Protein AF-W6AAU0-F1 (afdb_monomer_lite)

Radius of gyration: 22.4 Å; chains: 1; bounding box: 57×43×57 Å

Foldseek 3Di:
DQDDDPLVVVLVVVLVVVVPDDPPPDDALSVVLVVVLVVLSVDDDPDPVVSVVVNLVSLVVSLVVLVVLLVVLLVLQQVLCCVQPVDRDDSVVLVVVLVVVLPVPDCPPDDHDSVNSSSSSVSSVVSSVVSVVSSVVSVVVSVVVVLVPDDPVVVVVVVVVVVVVVVVVVVVVVVVVD

Structure (mmCIF, N/CA/C/O backbone):
data_AF-W6AAU0-F1
#
_entry.id   AF-W6AAU0-F1
#
loop_
_atom_site.group_PDB
_atom_site.id
_atom_site.type_symbol
_atom_site.label_atom_id
_atom_site.label_alt_id
_atom_site.label_comp_id
_atom_site.label_asym_id
_atom_site.label_entity_id
_atom_site.label_seq_id
_atom_site.pdbx_PDB_ins_code
_atom_site.Cartn_x
_atom_site.Cartn_y
_atom_site.Cartn_z
_atom_site.occupancy
_atom_site.B_iso_or_equiv
_atom_site.auth_seq_id
_atom_site.auth_comp_id
_atom_site.auth_asym_id
_atom_site.auth_atom_id
_atom_site.pdbx_PDB_model_num
ATOM 1 N N . MET A 1 1 ? -13.070 -9.340 33.644 1.00 32.69 1 MET A N 1
ATOM 2 C CA . MET A 1 1 ? -14.288 -9.657 32.867 1.00 32.69 1 MET A CA 1
ATOM 3 C C . MET A 1 1 ? -13.927 -9.502 31.394 1.00 32.69 1 MET A C 1
ATOM 5 O O . MET A 1 1 ? -13.372 -8.469 31.052 1.00 32.69 1 MET A O 1
ATOM 9 N N . ILE A 1 2 ? -14.095 -10.535 30.561 1.00 32.53 2 ILE A N 1
ATOM 10 C CA . ILE A 1 2 ? -13.760 -10.458 29.126 1.00 32.53 2 ILE A CA 1
ATOM 11 C C . ILE A 1 2 ? -14.952 -9.807 28.425 1.00 32.53 2 ILE A C 1
ATOM 13 O O . ILE A 1 2 ? -16.022 -10.409 28.344 1.00 32.53 2 ILE A O 1
ATOM 17 N N . PHE A 1 3 ? -14.790 -8.567 27.975 1.00 36.00 3 PHE A N 1
ATOM 18 C CA . PHE A 1 3 ? -15.835 -7.852 27.250 1.00 36.00 3 PHE A CA 1
ATOM 19 C C . PHE A 1 3 ? -15.876 -8.335 25.796 1.00 36.00 3 PHE A C 1
ATOM 21 O O . PHE A 1 3 ? -14.858 -8.348 25.107 1.00 36.00 3 PHE A O 1
ATOM 28 N N . LYS A 1 4 ? -17.058 -8.748 25.327 1.00 39.56 4 LYS A N 1
ATOM 29 C CA . LYS A 1 4 ? -17.323 -9.006 23.907 1.00 39.56 4 LYS A CA 1
ATOM 30 C C . LYS A 1 4 ? -17.752 -7.680 23.268 1.00 39.56 4 LYS A C 1
ATOM 32 O O . LYS A 1 4 ? -18.735 -7.091 23.711 1.00 39.56 4 LYS A O 1
ATOM 37 N N . SER A 1 5 ? -17.005 -7.191 22.281 1.00 44.06 5 SER A N 1
ATOM 38 C CA . SER A 1 5 ? -17.405 -6.036 21.466 1.00 44.06 5 SER A CA 1
ATOM 39 C C . SER A 1 5 ? -17.956 -6.559 20.138 1.00 44.06 5 SER A C 1
ATOM 41 O O . SER A 1 5 ? -17.251 -7.263 19.419 1.00 44.06 5 SER A O 1
ATOM 43 N N . GLU A 1 6 ? -19.228 -6.275 19.847 1.00 53.66 6 GLU A N 1
ATOM 44 C CA . GLU A 1 6 ? -19.872 -6.625 18.569 1.00 53.66 6 GLU A CA 1
ATOM 45 C C . GLU A 1 6 ? -19.207 -5.898 17.399 1.00 53.66 6 GLU A C 1
ATOM 47 O O . GLU A 1 6 ? -18.891 -6.542 16.404 1.00 53.66 6 GLU A O 1
ATOM 52 N N . LEU A 1 7 ? -18.843 -4.622 17.587 1.00 48.62 7 LEU A N 1
ATOM 53 C CA . LEU A 1 7 ? -18.047 -3.841 16.639 1.00 48.62 7 LEU A CA 1
ATOM 54 C C . LEU A 1 7 ? -16.754 -4.571 16.266 1.00 48.62 7 LEU A C 1
ATOM 56 O O . LEU A 1 7 ? -16.401 -4.664 15.098 1.00 48.62 7 LEU A O 1
ATOM 60 N N . TYR A 1 8 ? -16.060 -5.141 17.254 1.00 50.38 8 TYR A N 1
ATOM 61 C CA . TYR A 1 8 ? -14.862 -5.929 16.996 1.00 50.38 8 TYR A CA 1
ATOM 62 C C . TYR A 1 8 ? -15.174 -7.198 16.173 1.00 50.38 8 TYR A C 1
ATOM 64 O O . TYR A 1 8 ? -14.381 -7.578 15.315 1.00 50.38 8 TYR A O 1
ATOM 72 N N . ASN A 1 9 ? -16.273 -7.905 16.441 1.00 55.25 9 ASN A N 1
ATOM 73 C CA . ASN A 1 9 ? -16.591 -9.135 15.706 1.00 55.25 9 ASN A CA 1
ATOM 74 C C . ASN A 1 9 ? -16.940 -8.836 14.241 1.00 55.25 9 ASN A C 1
ATOM 76 O O . ASN A 1 9 ? -16.484 -9.558 13.360 1.00 55.25 9 ASN A O 1
ATOM 80 N N . GLU A 1 10 ? -17.654 -7.738 13.983 1.00 55.50 10 GLU A N 1
ATOM 81 C CA . GLU A 1 10 ? -17.930 -7.243 12.627 1.00 55.50 10 GLU A CA 1
ATOM 82 C C . GLU A 1 10 ? -16.639 -6.816 11.910 1.00 55.50 10 GLU A C 1
ATOM 84 O O . GLU A 1 10 ? -16.408 -7.175 10.757 1.00 55.50 10 GLU A O 1
ATOM 89 N N . ILE A 1 11 ? -15.744 -6.132 12.631 1.00 51.72 11 ILE A N 1
ATOM 90 C CA . ILE A 1 11 ? -14.366 -5.821 12.221 1.00 51.72 11 ILE A CA 1
ATOM 91 C C . ILE A 1 11 ? -13.634 -7.103 11.807 1.00 51.72 11 ILE A C 1
ATOM 93 O O . ILE A 1 11 ? -13.100 -7.182 10.703 1.00 51.72 11 ILE A O 1
ATOM 97 N N . GLU A 1 12 ? -13.610 -8.126 12.661 1.00 53.53 12 GLU A N 1
ATOM 98 C CA . GLU A 1 12 ? -12.875 -9.372 12.422 1.00 53.53 12 GLU A CA 1
ATOM 99 C C . GLU A 1 12 ? -13.452 -10.181 11.248 1.00 53.53 12 GLU A C 1
ATOM 101 O O . GLU A 1 12 ? -12.674 -10.727 10.461 1.00 53.53 12 GLU A O 1
ATOM 106 N N . GLU A 1 13 ? -14.779 -10.215 11.080 1.00 60.97 13 GLU A N 1
ATOM 107 C CA . GLU A 1 13 ? -15.448 -10.836 9.927 1.00 60.97 13 GLU A CA 1
ATOM 108 C C . GLU A 1 13 ? -15.150 -10.105 8.613 1.00 60.97 13 GLU A C 1
ATOM 110 O O . GLU A 1 13 ? -14.832 -10.755 7.612 1.00 60.97 13 GLU A O 1
ATOM 115 N N . GLU A 1 14 ? -15.184 -8.771 8.596 1.00 52.31 14 GLU A N 1
ATOM 116 C CA . GLU A 1 14 ? -14.825 -7.996 7.405 1.00 52.31 14 GLU A CA 1
ATOM 117 C C . GLU A 1 14 ? -13.336 -8.146 7.062 1.00 52.31 14 GLU A C 1
ATOM 119 O O . GLU A 1 14 ? -12.985 -8.439 5.916 1.00 52.31 14 GLU A O 1
ATOM 124 N N . PHE A 1 15 ? -12.434 -8.087 8.047 1.00 50.44 15 PHE A N 1
ATOM 125 C CA . PHE A 1 15 ? -11.013 -8.366 7.809 1.00 50.44 15 PHE A CA 1
ATOM 126 C C . PHE A 1 15 ? -10.765 -9.797 7.315 1.00 50.44 15 PHE A C 1
ATOM 128 O O . PHE A 1 15 ? -9.860 -10.014 6.502 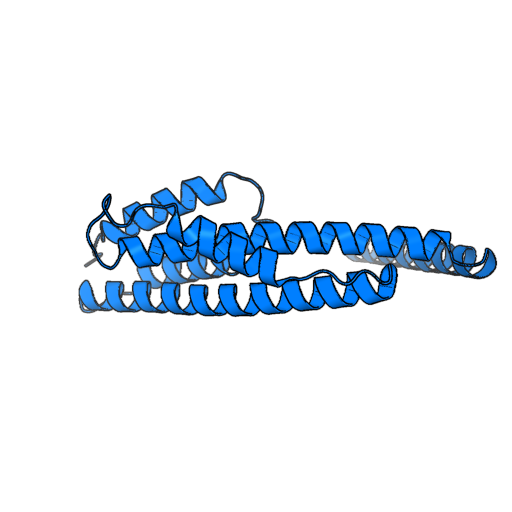1.00 50.44 15 PHE A O 1
ATOM 135 N N . ALA A 1 16 ? -11.555 -10.777 7.763 1.00 53.84 16 ALA A N 1
ATOM 136 C CA . ALA A 1 16 ? -11.453 -12.155 7.297 1.00 53.84 16 ALA A CA 1
ATOM 137 C C . ALA A 1 16 ? -11.806 -12.282 5.804 1.00 53.84 16 ALA A C 1
ATOM 139 O O . ALA A 1 16 ? -11.040 -12.909 5.064 1.00 53.84 16 ALA A O 1
ATOM 140 N N . LYS A 1 17 ? -12.878 -11.620 5.338 1.00 49.38 17 LYS A N 1
ATOM 141 C CA . LYS A 1 17 ? -13.286 -11.593 3.916 1.00 49.38 17 LYS A CA 1
ATOM 142 C C . LYS A 1 17 ? -12.194 -11.021 3.004 1.00 49.38 17 LYS A C 1
ATOM 144 O O . LYS A 1 17 ? -11.972 -11.529 1.907 1.00 49.38 17 LYS A O 1
ATOM 149 N N . VAL A 1 18 ? -11.469 -10.008 3.477 1.00 45.88 18 VAL A N 1
ATOM 150 C CA . VAL A 1 18 ? -10.386 -9.337 2.734 1.00 45.88 18 VAL A CA 1
ATOM 151 C C . VAL A 1 18 ? -9.091 -10.154 2.736 1.00 45.88 18 VAL A C 1
ATOM 153 O O . VAL A 1 18 ? -8.386 -10.221 1.731 1.00 45.88 18 VAL A O 1
ATOM 156 N N . SER A 1 19 ? -8.790 -10.826 3.851 1.00 45.72 19 SER A N 1
ATOM 157 C CA . SER A 1 19 ? -7.590 -11.658 4.015 1.00 45.72 19 SER A CA 1
ATOM 158 C C . SER A 1 19 ? -7.603 -12.961 3.203 1.00 45.72 19 SER A C 1
ATOM 160 O O . SER A 1 19 ? -6.553 -13.574 3.014 1.00 45.72 19 SER A O 1
ATOM 162 N N . ALA A 1 20 ? -8.771 -13.375 2.698 1.00 42.31 20 ALA A N 1
ATOM 163 C CA . ALA A 1 20 ? -8.955 -14.632 1.974 1.00 42.31 20 ALA A CA 1
ATOM 164 C C . ALA A 1 20 ? -8.347 -14.642 0.554 1.00 42.31 20 ALA A C 1
ATOM 166 O O . ALA A 1 20 ? -8.262 -15.701 -0.064 1.00 42.31 20 ALA A O 1
ATOM 167 N N . ARG A 1 21 ? -7.890 -13.495 0.029 1.00 44.28 21 ARG A N 1
ATOM 168 C CA . ARG A 1 21 ? -7.198 -13.397 -1.268 1.00 44.28 21 ARG A CA 1
ATOM 169 C C . ARG A 1 21 ? -5.757 -12.905 -1.085 1.00 44.28 21 ARG A C 1
ATOM 171 O O . ARG A 1 21 ? -5.485 -11.716 -1.077 1.00 44.28 21 ARG A O 1
ATOM 178 N N . GLU A 1 22 ? -4.849 -13.859 -0.895 1.00 45.03 22 GLU A N 1
ATOM 179 C CA . GLU A 1 22 ? -3.445 -13.901 -1.362 1.00 45.03 22 GLU A CA 1
ATOM 180 C C . GLU A 1 22 ? -2.442 -12.735 -1.149 1.00 45.03 22 GLU A C 1
ATOM 182 O O . GLU A 1 22 ? -1.301 -12.876 -1.584 1.00 45.03 22 GLU A O 1
ATOM 187 N N . TYR A 1 23 ? -2.729 -11.648 -0.424 1.00 50.44 23 TYR A N 1
ATOM 188 C CA . TYR A 1 23 ? -1.748 -10.545 -0.252 1.00 50.44 23 TYR A CA 1
ATOM 189 C C . TYR A 1 23 ? -0.900 -10.585 1.040 1.00 50.44 23 TYR A C 1
ATOM 191 O O . TYR A 1 23 ? -0.147 -9.658 1.330 1.00 50.44 23 TYR A O 1
ATOM 199 N N . LEU A 1 24 ? -0.957 -11.670 1.822 1.00 47.84 24 LEU A N 1
ATOM 200 C CA . LEU A 1 24 ? -0.357 -11.747 3.169 1.00 47.84 24 LEU A CA 1
ATOM 201 C C . LEU A 1 24 ? 1.113 -12.208 3.246 1.00 47.84 24 LEU A C 1
ATOM 203 O O . LEU A 1 24 ? 1.621 -12.412 4.346 1.00 47.84 24 LEU A O 1
ATOM 207 N N . LYS A 1 25 ? 1.832 -12.388 2.129 1.00 50.75 25 LYS A N 1
ATOM 208 C CA . LYS A 1 25 ? 3.219 -12.906 2.185 1.00 50.75 25 LYS A CA 1
ATOM 209 C C . LYS A 1 25 ? 4.268 -11.880 2.640 1.00 50.75 25 LYS A C 1
ATOM 211 O O . LYS A 1 25 ? 5.400 -12.272 2.907 1.00 50.75 25 LYS A O 1
ATOM 216 N N . VAL A 1 26 ? 3.919 -10.596 2.744 1.00 54.31 26 VAL A N 1
ATOM 217 C CA . VAL A 1 26 ? 4.828 -9.520 3.177 1.00 54.31 26 VAL A CA 1
ATOM 218 C C . VAL A 1 26 ? 4.219 -8.786 4.369 1.00 54.31 26 VAL A C 1
ATOM 220 O O . VAL A 1 26 ? 3.005 -8.567 4.400 1.00 54.31 26 VAL A O 1
ATOM 223 N N . ALA A 1 27 ? 5.063 -8.407 5.336 1.00 62.75 27 ALA A N 1
ATOM 224 C CA . ALA A 1 27 ? 4.682 -7.535 6.443 1.00 62.75 27 ALA A CA 1
ATOM 225 C C . ALA A 1 27 ? 4.007 -6.276 5.886 1.00 62.75 27 ALA A C 1
ATOM 227 O O . ALA A 1 27 ? 4.628 -5.509 5.150 1.00 62.75 27 ALA A O 1
ATOM 228 N N . ASN A 1 28 ? 2.725 -6.099 6.194 1.00 73.31 28 ASN A N 1
ATOM 229 C CA . ASN A 1 28 ? 1.931 -4.988 5.694 1.00 73.31 28 ASN A CA 1
ATOM 230 C C . ASN A 1 28 ? 1.161 -4.309 6.842 1.00 73.31 28 ASN A C 1
ATOM 232 O O . ASN A 1 28 ? 0.974 -4.909 7.908 1.00 73.31 28 ASN A O 1
ATOM 236 N N . PRO A 1 29 ? 0.713 -3.055 6.657 1.00 75.75 29 PRO A N 1
ATOM 237 C CA . PRO A 1 29 ? 0.041 -2.305 7.718 1.00 75.75 29 PRO A CA 1
ATOM 238 C C . PRO A 1 29 ? -1.187 -3.028 8.296 1.00 75.75 29 PRO A C 1
ATOM 240 O O . PRO A 1 29 ? -1.424 -2.968 9.501 1.00 75.75 29 PRO A O 1
ATOM 243 N N . LEU A 1 30 ? -1.915 -3.798 7.477 1.00 77.06 30 LEU A N 1
ATOM 244 C CA . LEU A 1 30 ? -3.100 -4.544 7.906 1.00 77.06 30 LEU A CA 1
ATOM 245 C C . LEU A 1 30 ? -2.757 -5.773 8.762 1.00 77.06 30 LEU A C 1
ATOM 247 O O . LEU A 1 30 ? -3.442 -6.053 9.746 1.00 77.06 30 LEU A O 1
ATOM 251 N N . SER A 1 31 ? -1.687 -6.506 8.426 1.00 74.12 31 SER A N 1
ATOM 252 C CA . SER A 1 31 ? -1.213 -7.632 9.244 1.00 74.12 31 SER A CA 1
ATOM 253 C C . SER A 1 31 ? -0.724 -7.170 10.617 1.00 74.12 31 SER A C 1
ATOM 255 O O . SER A 1 31 ? -0.953 -7.852 11.620 1.00 74.12 31 SER A O 1
ATOM 257 N N . ASN A 1 32 ? -0.100 -5.990 10.668 1.00 79.38 32 ASN A N 1
ATOM 258 C CA . ASN A 1 32 ? 0.337 -5.376 11.918 1.00 79.38 32 ASN A CA 1
ATOM 259 C C . ASN A 1 32 ? -0.870 -4.958 12.760 1.00 79.38 32 ASN A C 1
ATOM 261 O O . ASN A 1 32 ? -0.950 -5.362 13.915 1.00 79.38 32 ASN A O 1
ATOM 265 N N . LEU A 1 33 ? -1.856 -4.276 12.161 1.00 82.81 33 LEU A N 1
ATOM 266 C CA . LEU A 1 33 ? -3.107 -3.924 12.837 1.00 82.81 33 LEU A CA 1
ATOM 267 C C . LEU A 1 33 ? -3.807 -5.162 13.411 1.00 82.81 33 LEU A C 1
ATOM 269 O O . LEU A 1 33 ? -4.163 -5.173 14.585 1.00 82.81 33 LEU A O 1
ATOM 273 N N . LYS A 1 34 ? -3.948 -6.241 12.630 1.00 77.06 34 LYS A N 1
ATOM 274 C CA . LYS A 1 34 ? -4.563 -7.495 13.102 1.00 77.06 34 LYS A CA 1
ATOM 275 C C . LYS A 1 34 ? -3.836 -8.068 14.322 1.00 77.06 34 LYS A C 1
ATOM 277 O O . LYS A 1 34 ? -4.474 -8.524 15.269 1.00 77.06 34 LYS A O 1
ATOM 282 N N . THR A 1 35 ? -2.507 -8.028 14.304 1.00 78.94 35 THR A N 1
ATOM 283 C CA . THR A 1 35 ? -1.672 -8.493 15.417 1.00 78.94 35 THR A CA 1
ATOM 284 C C . THR A 1 35 ? -1.864 -7.608 16.650 1.00 78.94 35 THR A C 1
ATOM 286 O O . THR A 1 35 ? -2.119 -8.124 17.737 1.00 78.94 35 THR A O 1
ATOM 289 N N . THR A 1 36 ? -1.831 -6.283 16.489 1.00 82.19 36 THR A N 1
ATOM 290 C CA . THR A 1 36 ? -2.063 -5.327 17.579 1.00 82.19 36 THR A CA 1
ATOM 291 C C . THR A 1 36 ? -3.451 -5.494 18.194 1.00 82.19 36 THR A C 1
ATOM 293 O O . THR A 1 36 ? -3.573 -5.602 19.412 1.00 82.19 36 THR A O 1
ATOM 296 N N . LEU A 1 37 ? -4.497 -5.608 17.370 1.00 80.19 37 LEU A N 1
ATOM 297 C CA . LEU A 1 37 ? -5.875 -5.825 17.818 1.00 80.19 37 LEU A CA 1
ATOM 298 C C . LEU A 1 37 ? -6.038 -7.144 18.593 1.00 80.19 37 LEU A C 1
ATOM 300 O O . LEU A 1 37 ? -6.719 -7.181 19.621 1.00 80.19 37 LEU A O 1
ATOM 304 N N . TYR A 1 38 ? -5.367 -8.213 18.152 1.00 77.12 38 TYR A N 1
ATOM 305 C CA . TYR A 1 38 ? -5.338 -9.489 18.868 1.00 77.12 38 TYR A CA 1
ATOM 306 C C . TYR A 1 38 ? -4.708 -9.367 20.262 1.00 77.12 38 TYR A C 1
ATOM 308 O O . TYR A 1 38 ? -5.226 -9.936 21.227 1.00 77.12 38 TYR A O 1
ATOM 316 N N . TYR A 1 39 ? -3.603 -8.628 20.390 1.00 79.38 39 TYR A N 1
ATOM 317 C CA . TYR A 1 39 ? -2.960 -8.412 21.687 1.00 79.38 39 TYR A CA 1
ATOM 318 C C . TYR A 1 39 ? -3.767 -7.477 22.580 1.00 79.38 39 TYR A C 1
ATOM 320 O O . TYR A 1 39 ? -3.926 -7.791 23.758 1.00 79.38 39 TYR A O 1
ATOM 328 N N . LEU A 1 40 ? -4.353 -6.408 22.030 1.00 79.06 40 LEU A N 1
ATOM 329 C CA . LEU A 1 40 ? -5.270 -5.538 22.765 1.00 79.06 40 LEU A CA 1
ATOM 330 C C . LEU A 1 40 ? -6.379 -6.367 23.408 1.00 79.06 40 LEU A C 1
ATOM 332 O O . LEU A 1 40 ? -6.531 -6.314 24.618 1.00 79.06 40 LEU A O 1
ATOM 336 N N . LYS A 1 41 ? -7.048 -7.254 22.665 1.00 69.25 41 LYS A N 1
ATOM 337 C CA . LYS A 1 41 ? -8.074 -8.158 23.220 1.00 69.25 41 LYS A CA 1
ATOM 338 C C . LYS A 1 41 ? -7.634 -9.007 24.416 1.00 69.25 41 LYS A C 1
ATOM 340 O O . LYS A 1 41 ? -8.479 -9.407 25.214 1.00 69.25 41 LYS A O 1
ATOM 345 N N . LYS A 1 42 ? -6.350 -9.356 24.509 1.00 77.44 42 LYS A N 1
ATOM 346 C CA . LYS A 1 42 ? -5.819 -10.174 25.607 1.00 77.44 42 LYS A CA 1
ATOM 347 C C . LYS A 1 42 ? -5.549 -9.370 26.877 1.00 77.44 42 LYS A C 1
ATOM 349 O O . LYS A 1 42 ? -5.389 -9.978 27.934 1.00 77.44 42 LYS A O 1
ATOM 354 N N . HIS A 1 43 ? -5.505 -8.042 26.797 1.00 79.00 43 HIS A N 1
ATOM 355 C CA . HIS A 1 43 ? -5.323 -7.189 27.964 1.00 79.00 43 HIS A CA 1
ATOM 356 C C . HIS A 1 43 ? -6.608 -7.061 28.792 1.00 79.00 43 HIS A C 1
ATOM 358 O O . HIS A 1 43 ? -7.731 -7.096 28.287 1.00 79.00 43 HIS A O 1
ATOM 364 N N . HIS A 1 44 ? -6.436 -6.907 30.104 1.00 71.69 44 HIS A N 1
ATOM 365 C CA . HIS A 1 44 ? -7.527 -6.572 31.008 1.00 71.69 44 HIS A CA 1
ATOM 366 C C . HIS A 1 44 ? -7.753 -5.060 30.992 1.00 71.69 44 HIS A C 1
ATOM 368 O O . HIS A 1 44 ? -6.888 -4.312 31.436 1.00 71.69 44 HIS A O 1
ATOM 374 N N . PHE A 1 45 ? -8.917 -4.629 30.506 1.00 77.06 45 PHE A N 1
ATOM 375 C CA . PHE A 1 45 ? -9.337 -3.227 30.549 1.00 77.06 45 PHE A CA 1
ATOM 376 C C . PHE A 1 45 ? -10.305 -2.970 31.691 1.00 77.06 45 PHE A C 1
ATOM 378 O O . PHE A 1 45 ? -11.091 -3.843 32.078 1.00 77.06 45 PHE A O 1
ATOM 385 N N . THR A 1 46 ? -10.265 -1.740 32.191 1.00 74.88 46 THR A N 1
ATOM 386 C CA . THR A 1 46 ? -11.155 -1.244 33.240 1.00 74.88 46 THR A CA 1
ATOM 387 C C . THR A 1 46 ? -12.579 -1.017 32.730 1.00 74.88 46 THR A C 1
ATOM 389 O O . THR A 1 46 ? -13.526 -1.122 33.507 1.00 74.88 46 THR A O 1
ATOM 392 N N . SER A 1 47 ? -12.760 -0.769 31.426 1.00 77.31 47 SER A N 1
ATOM 393 C CA . SER A 1 47 ? -14.080 -0.623 30.795 1.00 77.31 47 SER A CA 1
ATOM 394 C C . SER A 1 47 ? -14.092 -1.035 29.315 1.00 77.31 47 SER A C 1
ATOM 396 O O . SER A 1 47 ? -13.050 -1.097 28.661 1.00 77.31 47 SER A O 1
ATOM 398 N N . LYS A 1 48 ? -15.291 -1.287 28.770 1.00 72.62 48 LYS A N 1
ATOM 399 C CA . LYS A 1 48 ? -15.501 -1.536 27.332 1.00 72.62 48 LYS A CA 1
ATOM 400 C C . LYS A 1 48 ? -15.148 -0.307 26.477 1.00 72.62 48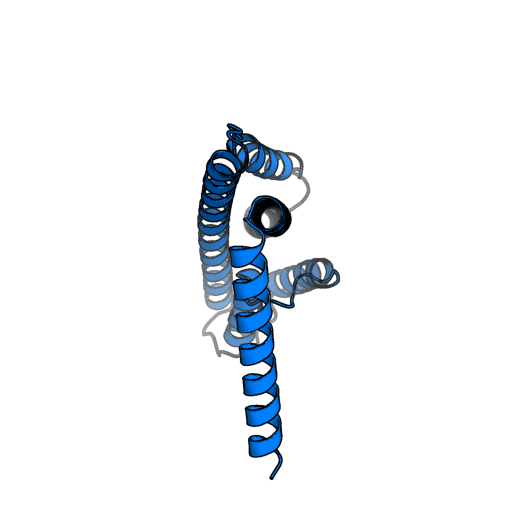 LYS A C 1
ATOM 402 O O . LYS A 1 48 ? -14.505 -0.460 25.445 1.00 72.62 48 LYS A O 1
ATOM 407 N N . GLU A 1 49 ? -15.490 0.895 26.938 1.00 74.25 49 GLU A N 1
ATOM 408 C CA . GLU A 1 49 ? -15.192 2.150 26.228 1.00 74.25 49 GLU A CA 1
ATOM 409 C C . GLU A 1 49 ? -13.685 2.410 26.089 1.00 74.25 49 GLU A C 1
ATOM 411 O O . GLU A 1 49 ? -13.233 2.973 25.095 1.00 74.25 49 GLU A O 1
ATOM 416 N N . GLU A 1 50 ? -12.888 2.008 27.081 1.00 76.44 50 GLU A N 1
ATOM 417 C CA . GLU A 1 50 ? -11.429 2.128 27.033 1.00 76.44 50 GLU A CA 1
ATOM 418 C C . GLU A 1 50 ? -10.820 1.232 25.947 1.00 76.44 50 GLU A C 1
ATOM 420 O O . GLU A 1 50 ? -9.983 1.688 25.165 1.00 76.44 50 GLU A O 1
ATOM 425 N N . LEU A 1 51 ? -11.298 -0.012 25.846 1.00 77.31 51 LEU A N 1
ATOM 426 C CA . LEU A 1 51 ? -10.926 -0.928 24.770 1.00 77.31 51 LEU A CA 1
ATOM 427 C C . LEU A 1 51 ? -11.313 -0.356 23.396 1.00 77.31 51 LEU A C 1
ATOM 429 O O . LEU A 1 51 ? -10.492 -0.347 22.481 1.00 77.31 51 LEU A O 1
ATOM 433 N N . GLU A 1 52 ? -12.537 0.152 23.245 1.00 71.81 52 GLU A N 1
ATOM 434 C CA . GLU A 1 52 ? -13.033 0.691 21.970 1.00 71.81 52 GLU A CA 1
ATOM 435 C C . GLU A 1 52 ? -12.256 1.935 21.521 1.00 71.81 52 GLU A C 1
ATOM 437 O O . GLU A 1 52 ? -11.869 2.029 20.355 1.00 71.81 52 GLU A O 1
ATOM 442 N N . LYS A 1 53 ? -11.910 2.840 22.444 1.00 79.88 53 LYS A N 1
ATOM 443 C CA . LYS A 1 53 ? -11.045 3.995 22.144 1.00 79.88 53 LYS A CA 1
ATOM 444 C C . LYS A 1 53 ? -9.668 3.577 21.632 1.00 79.88 53 LYS A C 1
ATOM 446 O O . LYS A 1 53 ? -9.150 4.209 20.712 1.00 79.88 53 LYS A O 1
ATOM 451 N N . LEU A 1 54 ? -9.077 2.529 22.206 1.00 80.31 54 LEU A N 1
ATOM 452 C CA . LEU A 1 54 ? -7.783 2.014 21.757 1.00 80.31 54 LEU A CA 1
ATOM 453 C C . LEU A 1 54 ? -7.887 1.357 20.379 1.00 80.31 54 LEU A C 1
ATOM 455 O O . LEU A 1 54 ? -7.068 1.651 19.516 1.00 80.31 54 LEU A O 1
ATOM 459 N N . ILE A 1 55 ? -8.925 0.555 20.128 1.00 78.12 55 ILE A N 1
ATOM 460 C CA . ILE A 1 55 ? -9.180 -0.041 18.805 1.00 78.12 55 ILE A CA 1
ATOM 461 C C . ILE A 1 55 ? -9.309 1.053 17.733 1.00 78.12 55 ILE A C 1
ATOM 463 O O . ILE A 1 55 ? -8.643 0.995 16.700 1.00 78.12 55 ILE A O 1
ATOM 467 N N . VAL A 1 56 ? -10.125 2.081 17.992 1.00 76.50 56 VAL A N 1
ATOM 468 C CA . VAL A 1 56 ? -10.322 3.218 17.076 1.00 76.50 56 VAL A CA 1
ATOM 469 C C . VAL A 1 56 ? -9.013 3.966 16.822 1.00 76.50 56 VAL A C 1
ATOM 471 O O . VAL A 1 56 ? -8.738 4.365 15.685 1.00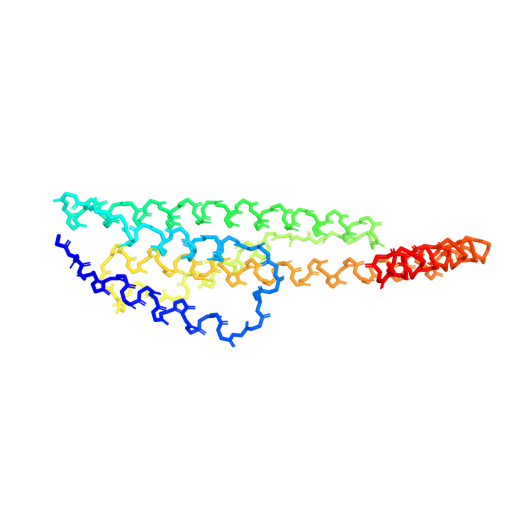 76.50 56 VAL A O 1
ATOM 474 N N . LYS A 1 57 ? -8.186 4.140 17.859 1.00 82.88 57 LYS A N 1
ATOM 475 C CA . LYS A 1 57 ? -6.872 4.775 17.743 1.00 82.88 57 LYS A CA 1
ATOM 476 C C . LYS A 1 57 ? -5.945 3.977 16.822 1.00 82.88 57 LYS A C 1
ATOM 478 O O . LYS A 1 57 ? -5.420 4.558 15.877 1.00 82.88 57 LYS A O 1
ATOM 483 N N . GLU A 1 58 ? -5.803 2.671 17.034 1.00 84.50 58 GLU A N 1
ATOM 484 C CA . GLU A 1 58 ? -4.934 1.813 16.210 1.00 84.50 58 GLU A CA 1
ATOM 485 C C . GLU A 1 58 ? -5.376 1.772 14.740 1.00 84.50 58 GLU A C 1
ATOM 487 O O . GLU A 1 58 ? -4.555 1.841 13.821 1.00 84.50 58 GLU A O 1
ATOM 492 N N . ILE A 1 59 ? -6.689 1.722 14.492 1.00 80.88 59 ILE A N 1
ATOM 493 C CA . ILE A 1 59 ? -7.238 1.812 13.134 1.00 80.88 59 ILE A CA 1
ATOM 494 C C . ILE A 1 59 ? -6.879 3.162 12.499 1.00 80.88 59 ILE A C 1
ATOM 496 O O . ILE A 1 59 ? -6.417 3.208 11.359 1.00 80.88 59 ILE A O 1
ATOM 500 N N . SER A 1 60 ? -7.051 4.259 13.239 1.00 77.44 60 SER A N 1
ATOM 501 C CA . SER A 1 60 ? -6.738 5.611 12.758 1.00 77.44 60 SER A CA 1
ATOM 502 C C . SER A 1 60 ? -5.248 5.797 12.461 1.00 77.44 60 SER A C 1
ATOM 504 O O . SER A 1 60 ? -4.884 6.474 11.501 1.00 77.44 60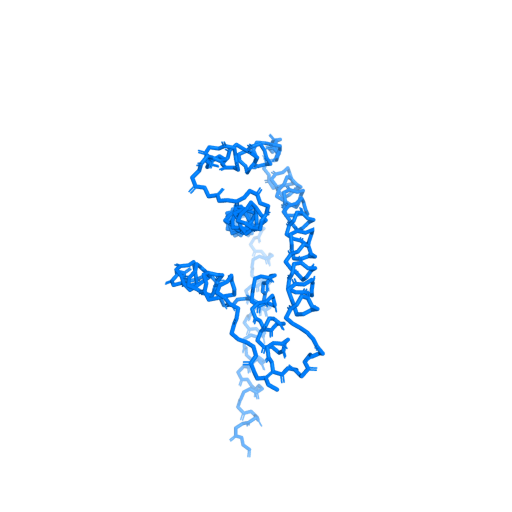 SER A O 1
ATOM 506 N N . GLU A 1 61 ? -4.372 5.198 13.266 1.00 83.88 61 GLU A N 1
ATOM 507 C CA . GLU A 1 61 ? -2.927 5.198 13.023 1.00 83.88 61 GLU A CA 1
ATOM 508 C C . GLU A 1 61 ? -2.567 4.376 11.782 1.00 83.88 61 GLU A C 1
ATOM 510 O O . GLU A 1 61 ? -1.799 4.840 10.938 1.00 83.88 61 GLU A O 1
ATOM 515 N N . THR A 1 62 ? -3.197 3.215 11.599 1.00 86.19 62 THR A N 1
ATOM 516 C CA . THR A 1 62 ? -3.005 2.375 10.406 1.00 86.19 62 THR A CA 1
ATOM 517 C C . THR A 1 62 ? -3.438 3.090 9.125 1.00 86.19 62 THR A C 1
ATOM 519 O O . THR A 1 62 ? -2.744 3.012 8.113 1.00 86.19 62 THR A O 1
ATOM 522 N N . ILE A 1 63 ? -4.548 3.830 9.170 1.00 82.69 63 ILE A N 1
ATOM 523 C CA . ILE A 1 63 ? -5.027 4.674 8.065 1.00 82.69 63 ILE A CA 1
ATOM 524 C C . ILE A 1 63 ? -3.954 5.686 7.646 1.00 82.69 63 ILE A C 1
ATOM 526 O O . ILE A 1 63 ? -3.596 5.742 6.472 1.00 82.69 63 ILE A O 1
ATOM 530 N N . LYS A 1 64 ? -3.376 6.425 8.602 1.00 79.88 64 LYS A N 1
ATOM 531 C CA . LYS A 1 64 ? -2.319 7.412 8.317 1.00 79.88 64 LYS A CA 1
ATOM 532 C C . LYS A 1 64 ? -1.076 6.770 7.702 1.00 79.88 64 LYS A C 1
ATOM 534 O O . LYS A 1 64 ? -0.470 7.339 6.795 1.00 79.88 64 LYS A O 1
ATOM 539 N N . ILE A 1 65 ? -0.697 5.585 8.189 1.00 86.31 65 ILE A N 1
ATOM 540 C CA . ILE A 1 65 ? 0.423 4.816 7.632 1.00 86.31 65 ILE A CA 1
ATOM 541 C C . ILE A 1 65 ? 0.129 4.445 6.176 1.00 86.31 65 ILE A C 1
ATOM 543 O O . ILE A 1 65 ? 0.970 4.684 5.313 1.00 86.31 65 ILE A O 1
ATOM 547 N N . LEU A 1 66 ? -1.065 3.916 5.886 1.00 83.44 66 LEU A N 1
ATOM 548 C CA . LEU A 1 66 ? -1.462 3.557 4.523 1.00 83.44 66 LEU A CA 1
ATOM 549 C C . LEU A 1 66 ? -1.451 4.769 3.588 1.00 83.44 66 LEU A C 1
ATOM 551 O O . LEU A 1 66 ? -0.901 4.671 2.495 1.00 83.44 66 LEU A O 1
ATOM 555 N N . GLU A 1 67 ? -1.998 5.908 4.013 1.00 81.31 67 GLU A N 1
ATOM 556 C CA . GLU A 1 67 ? -1.997 7.150 3.228 1.00 81.31 67 GLU A CA 1
ATOM 557 C C . GLU A 1 67 ? -0.568 7.590 2.868 1.00 81.31 67 GLU A C 1
ATOM 559 O O . GLU A 1 67 ? -0.264 7.837 1.698 1.00 81.31 67 GLU A O 1
ATOM 564 N N . SER A 1 68 ? 0.334 7.612 3.853 1.00 83.38 68 SER A N 1
ATOM 565 C CA . SER A 1 68 ? 1.747 7.959 3.656 1.00 83.38 68 SER A CA 1
ATOM 566 C C . SER A 1 68 ? 2.472 6.979 2.721 1.00 83.38 68 SER A C 1
ATOM 568 O O . SER A 1 68 ? 3.224 7.386 1.827 1.00 83.38 68 SER A O 1
ATOM 570 N N . ASP A 1 69 ? 2.235 5.678 2.893 1.00 85.69 69 ASP A N 1
ATOM 571 C CA . ASP A 1 69 ? 2.827 4.628 2.062 1.00 85.69 69 ASP A CA 1
ATOM 572 C C . ASP A 1 69 ? 2.350 4.708 0.608 1.00 85.69 69 ASP A C 1
ATOM 574 O O . ASP A 1 69 ? 3.152 4.557 -0.317 1.00 85.69 69 ASP A O 1
ATOM 578 N N . ILE A 1 70 ? 1.056 4.959 0.393 1.00 83.38 70 ILE A N 1
ATOM 579 C CA . ILE A 1 70 ? 0.468 5.116 -0.943 1.00 83.38 70 ILE A CA 1
ATOM 580 C C . ILE A 1 70 ? 1.133 6.284 -1.673 1.00 83.38 70 ILE A C 1
ATOM 582 O O . ILE A 1 70 ? 1.561 6.115 -2.817 1.00 83.38 70 ILE A O 1
ATOM 586 N N . ILE A 1 71 ? 1.281 7.437 -1.010 1.00 82.56 71 ILE A N 1
ATOM 587 C CA . ILE A 1 71 ? 1.958 8.614 -1.577 1.00 82.56 71 ILE A CA 1
ATOM 588 C C . ILE A 1 71 ? 3.400 8.264 -1.959 1.00 82.56 71 ILE A C 1
ATOM 590 O O . ILE A 1 71 ? 3.826 8.507 -3.089 1.00 82.56 71 ILE A O 1
ATOM 594 N N . THR A 1 72 ? 4.133 7.618 -1.051 1.00 86.38 72 THR A N 1
ATOM 595 C CA . THR A 1 72 ? 5.534 7.228 -1.270 1.00 86.38 72 THR A CA 1
ATOM 596 C C . THR A 1 72 ? 5.681 6.284 -2.468 1.00 86.38 72 THR A C 1
ATOM 598 O O . THR A 1 72 ? 6.554 6.474 -3.319 1.00 86.38 72 THR A O 1
ATOM 601 N N . LYS A 1 73 ? 4.805 5.277 -2.589 1.00 85.88 73 LYS A N 1
ATOM 602 C CA . LYS A 1 73 ? 4.801 4.342 -3.726 1.00 85.88 73 LYS A CA 1
ATOM 603 C C . LYS A 1 73 ? 4.456 5.039 -5.040 1.00 85.88 73 LYS A C 1
ATOM 605 O O . LYS A 1 73 ? 5.067 4.728 -6.062 1.00 85.88 73 LYS A O 1
ATOM 610 N N . ALA A 1 74 ? 3.518 5.983 -5.020 1.00 83.81 74 ALA A N 1
ATOM 611 C CA . ALA A 1 74 ? 3.128 6.741 -6.202 1.00 83.81 74 ALA A CA 1
ATOM 612 C C . ALA A 1 74 ? 4.284 7.617 -6.723 1.00 83.81 74 ALA A C 1
ATOM 614 O O . ALA A 1 74 ? 4.562 7.614 -7.924 1.00 83.81 74 ALA A O 1
ATOM 615 N N . MET A 1 75 ? 5.023 8.280 -5.825 1.00 85.00 75 MET A N 1
ATOM 616 C CA . MET A 1 75 ? 6.233 9.035 -6.182 1.00 85.00 75 MET A CA 1
ATOM 617 C C . MET A 1 75 ? 7.324 8.124 -6.757 1.00 85.00 75 MET A C 1
ATOM 619 O O . MET A 1 75 ? 7.883 8.420 -7.812 1.00 85.00 75 MET A O 1
ATOM 623 N N . ALA A 1 76 ? 7.577 6.975 -6.121 1.00 88.31 76 ALA A N 1
ATOM 624 C CA . ALA A 1 76 ? 8.556 6.002 -6.609 1.00 88.31 76 ALA A CA 1
ATOM 625 C C . ALA A 1 76 ? 8.193 5.448 -7.997 1.00 88.31 76 ALA A C 1
ATOM 627 O O . ALA A 1 76 ? 9.073 5.176 -8.816 1.00 88.31 76 ALA A O 1
ATOM 628 N N . PHE A 1 77 ? 6.899 5.277 -8.279 1.00 87.50 77 PHE A N 1
ATOM 629 C CA . PHE A 1 77 ? 6.433 4.878 -9.603 1.00 87.50 77 PHE A CA 1
ATOM 630 C C . PHE A 1 77 ? 6.731 5.949 -10.650 1.00 87.50 77 PHE A C 1
ATOM 632 O O . PHE A 1 77 ? 7.271 5.630 -11.708 1.00 87.50 77 PHE A O 1
ATOM 639 N N . GLN A 1 78 ? 6.396 7.207 -10.357 1.00 86.31 78 GLN A N 1
ATOM 640 C CA . GLN A 1 78 ? 6.629 8.330 -11.262 1.00 86.31 78 GLN A CA 1
ATOM 641 C C . GLN A 1 78 ? 8.114 8.488 -11.588 1.00 86.31 78 GLN A C 1
ATOM 643 O O . GLN A 1 78 ? 8.478 8.583 -12.760 1.00 86.31 78 GLN A O 1
ATOM 648 N N . GLU A 1 79 ? 8.967 8.458 -10.565 1.00 89.12 79 GLU A N 1
ATOM 649 C CA . GLU A 1 79 ? 10.416 8.535 -10.728 1.00 89.12 79 GLU A CA 1
ATOM 650 C C . GLU A 1 79 ? 10.930 7.399 -11.621 1.00 89.12 79 GLU A C 1
ATOM 652 O O . GLU A 1 79 ? 11.656 7.634 -12.589 1.00 89.12 79 GLU A O 1
ATOM 657 N N . LEU A 1 80 ? 10.507 6.160 -11.354 1.00 88.12 80 LEU A N 1
ATOM 658 C CA . LEU A 1 80 ? 10.942 5.007 -12.134 1.00 88.12 80 LEU A CA 1
ATOM 659 C C . LEU A 1 80 ? 10.448 5.061 -13.586 1.00 88.12 80 LEU A C 1
ATOM 661 O O . LEU A 1 80 ? 11.199 4.702 -14.497 1.00 88.12 80 LEU A O 1
ATOM 665 N N . ALA A 1 81 ? 9.207 5.499 -13.811 1.00 86.88 81 ALA A N 1
ATOM 666 C CA . ALA A 1 81 ? 8.618 5.622 -15.141 1.00 86.88 81 ALA A CA 1
ATOM 667 C C . ALA A 1 81 ? 9.335 6.695 -15.969 1.00 86.88 81 ALA A C 1
ATOM 669 O O . ALA A 1 81 ? 9.659 6.463 -17.137 1.00 86.88 81 ALA A O 1
ATOM 670 N N . TYR A 1 82 ? 9.653 7.831 -15.348 1.00 87.94 82 TYR A N 1
ATOM 671 C CA . TYR A 1 82 ? 10.418 8.892 -15.985 1.00 87.94 82 TYR A CA 1
ATOM 672 C C . TYR A 1 82 ? 11.845 8.435 -16.306 1.00 87.94 82 TYR A C 1
ATOM 674 O O . TYR A 1 82 ? 12.273 8.503 -17.456 1.00 87.94 82 TYR A O 1
ATOM 682 N N . ASN A 1 83 ? 12.554 7.868 -15.328 1.00 85.94 83 ASN A N 1
ATOM 683 C CA . ASN A 1 83 ? 13.942 7.437 -15.506 1.00 85.94 83 ASN A CA 1
ATOM 684 C C . ASN A 1 83 ? 14.087 6.319 -16.547 1.00 85.94 83 ASN A C 1
ATOM 686 O O . ASN A 1 83 ? 15.048 6.312 -17.312 1.00 85.94 83 ASN A O 1
ATOM 690 N N . SER A 1 84 ? 13.137 5.381 -16.594 1.00 86.69 84 SER A N 1
ATOM 691 C CA . SER A 1 84 ? 13.227 4.210 -17.478 1.00 86.69 84 SER A CA 1
ATOM 692 C C . SER A 1 84 ? 12.664 4.462 -18.877 1.00 86.69 84 SER A C 1
ATOM 694 O O . SER A 1 84 ? 13.131 3.854 -19.836 1.00 86.69 84 SER A O 1
ATOM 696 N N . TYR A 1 85 ? 11.648 5.323 -19.003 1.00 85.69 85 TYR A N 1
ATOM 697 C CA . TYR A 1 85 ? 10.859 5.446 -20.234 1.00 85.69 85 TYR A CA 1
ATOM 698 C C . TYR A 1 85 ? 10.600 6.890 -20.680 1.00 85.69 85 TYR A C 1
ATOM 700 O O . TYR A 1 85 ? 9.915 7.083 -21.681 1.00 85.69 85 TYR A O 1
ATOM 708 N N . GLN A 1 86 ? 11.107 7.900 -19.960 1.00 88.12 86 GLN A N 1
ATOM 709 C CA . GLN A 1 86 ? 10.812 9.325 -20.192 1.00 88.12 86 GLN A CA 1
ATOM 710 C C . GLN A 1 86 ? 9.302 9.624 -20.194 1.00 88.12 86 GLN A C 1
ATOM 712 O O . GLN A 1 86 ? 8.822 10.546 -20.852 1.00 88.12 86 GLN A O 1
ATOM 717 N N . GLN A 1 87 ? 8.531 8.816 -19.459 1.00 84.56 87 GLN A N 1
ATOM 718 C CA . GLN A 1 87 ? 7.086 8.958 -19.360 1.00 84.56 87 GLN A CA 1
ATOM 719 C C . GLN A 1 87 ? 6.727 9.814 -18.154 1.00 84.56 87 GLN A C 1
ATOM 721 O O . GLN A 1 87 ? 7.010 9.456 -17.010 1.00 84.56 87 GLN A O 1
ATOM 726 N N . LEU A 1 88 ? 6.042 10.924 -18.417 1.00 81.06 88 LEU A N 1
ATOM 727 C CA . LEU A 1 88 ? 5.372 11.698 -17.383 1.00 81.06 88 LEU A CA 1
ATOM 728 C C . LEU A 1 88 ? 4.070 10.986 -17.025 1.00 81.06 88 LEU A C 1
ATOM 730 O O . LEU A 1 88 ? 3.060 11.096 -17.720 1.00 81.06 88 LEU A O 1
ATOM 734 N N . VAL A 1 89 ? 4.118 10.205 -15.952 1.00 80.06 89 VAL A N 1
ATOM 735 C CA . VAL A 1 89 ? 2.929 9.590 -15.373 1.00 80.06 89 VAL A CA 1
ATOM 736 C C . VAL A 1 89 ? 2.430 10.500 -14.273 1.00 80.06 89 VAL A C 1
ATOM 738 O O . VAL A 1 89 ? 3.166 10.773 -13.333 1.00 80.06 89 VAL A O 1
ATOM 741 N N . ASP A 1 90 ? 1.181 10.937 -14.386 1.00 75.62 90 ASP A N 1
ATOM 742 C CA . ASP A 1 90 ? 0.491 11.613 -13.299 1.00 75.62 90 ASP A CA 1
ATOM 743 C C . ASP A 1 90 ? 0.049 10.575 -12.245 1.00 75.62 90 ASP A C 1
ATOM 745 O O . ASP A 1 90 ? -0.848 9.770 -12.535 1.00 75.62 90 ASP A O 1
ATOM 749 N N . PRO A 1 91 ? 0.662 10.540 -11.045 1.00 66.19 91 PRO A N 1
ATOM 750 C CA . PRO A 1 91 ? 0.240 9.653 -9.967 1.00 66.19 91 PRO A CA 1
ATOM 751 C C . PRO A 1 91 ? -1.055 10.137 -9.303 1.00 66.19 91 PRO A C 1
ATOM 753 O O . PRO A 1 91 ? -1.727 9.347 -8.633 1.00 66.19 91 PRO A O 1
ATOM 756 N N . GLN A 1 92 ? -1.455 11.397 -9.525 1.00 69.44 92 GLN A N 1
ATOM 757 C CA . GLN A 1 92 ? -2.690 11.959 -8.989 1.00 69.44 92 GLN A CA 1
ATOM 758 C C . GLN A 1 92 ? -3.902 11.167 -9.470 1.00 69.44 92 GLN A C 1
ATOM 760 O O . GLN A 1 92 ? -4.867 11.040 -8.732 1.00 69.44 92 GLN A O 1
ATOM 765 N N . LYS A 1 93 ? -3.856 10.537 -10.651 1.00 71.88 93 LYS A N 1
ATOM 766 C CA . LYS A 1 93 ? -4.943 9.664 -11.125 1.00 71.88 93 LYS A CA 1
ATOM 767 C C . LYS A 1 93 ? -5.198 8.461 -10.208 1.00 71.88 93 LYS A C 1
ATOM 769 O O . LYS A 1 93 ? -6.329 7.996 -10.137 1.00 71.88 93 LYS A O 1
ATOM 774 N N . TRP A 1 94 ? -4.179 7.957 -9.510 1.00 68.88 94 TRP A N 1
ATOM 775 C CA . TRP A 1 94 ? -4.324 6.852 -8.559 1.00 68.88 94 TRP A CA 1
ATOM 776 C C . TRP A 1 94 ? -4.842 7.345 -7.221 1.00 68.88 94 TRP A C 1
ATOM 778 O O . TRP A 1 94 ? -5.738 6.726 -6.662 1.00 68.88 94 TRP A O 1
ATOM 788 N N . ILE A 1 95 ? -4.372 8.504 -6.760 1.00 63.81 95 ILE A N 1
ATOM 789 C CA . ILE A 1 95 ? -4.920 9.183 -5.579 1.00 63.81 95 ILE A CA 1
ATOM 790 C C . ILE A 1 95 ? -6.400 9.527 -5.812 1.00 63.81 95 ILE A C 1
ATOM 792 O O . ILE A 1 95 ? -7.244 9.200 -4.987 1.00 63.81 95 ILE A O 1
ATOM 796 N N . ASN A 1 96 ? -6.732 10.075 -6.981 1.00 67.69 96 ASN A N 1
ATOM 797 C CA . ASN A 1 96 ? -8.095 10.391 -7.400 1.00 67.69 96 ASN A CA 1
ATOM 798 C C . ASN A 1 96 ? -8.945 9.128 -7.555 1.00 67.69 96 ASN A C 1
ATOM 800 O O . ASN A 1 96 ? -10.097 9.136 -7.147 1.00 67.69 96 ASN A O 1
ATOM 804 N N . PHE A 1 97 ? -8.401 8.040 -8.116 1.00 66.75 97 PHE A N 1
ATOM 805 C CA . PHE A 1 97 ? -9.087 6.744 -8.158 1.00 66.75 97 PHE A CA 1
ATOM 806 C C . PHE A 1 97 ? -9.411 6.266 -6.742 1.00 66.75 97 PHE A C 1
ATOM 808 O O . PHE A 1 97 ? -10.552 5.946 -6.461 1.00 66.75 97 PHE A O 1
ATOM 815 N N . SER A 1 98 ? -8.453 6.334 -5.824 1.00 61.06 98 SER A N 1
ATOM 816 C CA . SER A 1 98 ? -8.622 5.923 -4.423 1.00 61.06 98 SER A CA 1
ATOM 817 C C . SER A 1 98 ? -9.670 6.763 -3.696 1.00 61.06 98 SER A C 1
ATOM 819 O O . SER A 1 98 ? -10.545 6.228 -3.025 1.00 61.06 98 SER A O 1
ATOM 821 N N . GLN A 1 99 ? -9.631 8.084 -3.885 1.00 58.53 99 GLN A N 1
ATOM 822 C CA . GLN A 1 99 ? -10.626 9.024 -3.361 1.00 58.53 99 GLN A CA 1
ATOM 823 C C . GLN A 1 99 ? -12.010 8.832 -4.009 1.00 58.53 99 GLN A C 1
ATOM 825 O O . GLN A 1 99 ? -13.033 9.036 -3.354 1.00 58.53 99 GLN A O 1
ATOM 830 N N . ARG A 1 100 ? -12.066 8.414 -5.281 1.00 63.09 100 ARG A N 1
ATOM 831 C CA . ARG A 1 100 ? -13.310 8.127 -6.010 1.00 63.09 100 ARG A CA 1
ATOM 832 C C . ARG A 1 100 ? -13.936 6.800 -5.585 1.00 63.09 100 ARG A C 1
ATOM 834 O O . ARG A 1 100 ? -15.122 6.748 -5.288 1.00 63.09 100 ARG A O 1
ATOM 841 N N . GLU A 1 101 ? -13.149 5.735 -5.504 1.00 54.78 101 GLU A N 1
ATOM 842 C CA . GLU A 1 101 ? -13.601 4.452 -4.959 1.00 54.78 101 GLU A CA 1
ATOM 843 C C . GLU A 1 101 ? -14.004 4.608 -3.480 1.00 54.78 101 GLU A C 1
ATOM 845 O O . GLU A 1 101 ? -14.937 3.949 -3.026 1.00 54.78 101 GLU A O 1
ATOM 850 N N . ALA A 1 102 ? -13.401 5.568 -2.758 1.00 50.00 102 ALA A N 1
ATOM 851 C CA . ALA A 1 102 ? -13.836 5.939 -1.414 1.00 50.00 102 ALA A CA 1
ATOM 852 C C . ALA A 1 102 ? -15.204 6.629 -1.346 1.00 50.00 102 ALA A C 1
ATOM 854 O O . ALA A 1 102 ? -15.891 6.520 -0.335 1.00 50.00 102 ALA A O 1
ATOM 855 N N . THR A 1 103 ? -15.603 7.339 -2.402 1.00 46.50 103 THR A N 1
ATOM 856 C CA . THR A 1 103 ? -16.858 8.106 -2.455 1.00 46.50 103 THR A CA 1
ATOM 857 C C . THR A 1 103 ? -18.028 7.324 -3.055 1.00 46.50 103 THR A C 1
ATOM 859 O O . THR A 1 103 ? -19.175 7.668 -2.787 1.00 46.50 103 THR A O 1
ATOM 862 N N . ILE A 1 104 ? -17.770 6.263 -3.831 1.00 50.53 104 ILE A N 1
ATOM 863 C CA . ILE A 1 104 ? -18.802 5.412 -4.468 1.00 50.53 104 ILE A CA 1
ATOM 864 C C . ILE A 1 104 ? -19.487 4.467 -3.461 1.00 50.53 104 ILE A C 1
ATOM 866 O O . ILE A 1 104 ? -20.613 4.015 -3.662 1.00 50.53 104 ILE A O 1
ATOM 870 N N . LEU A 1 105 ? -18.832 4.195 -2.341 1.00 45.25 105 LEU A N 1
ATOM 871 C CA . LEU A 1 105 ? -19.331 3.361 -1.260 1.00 45.25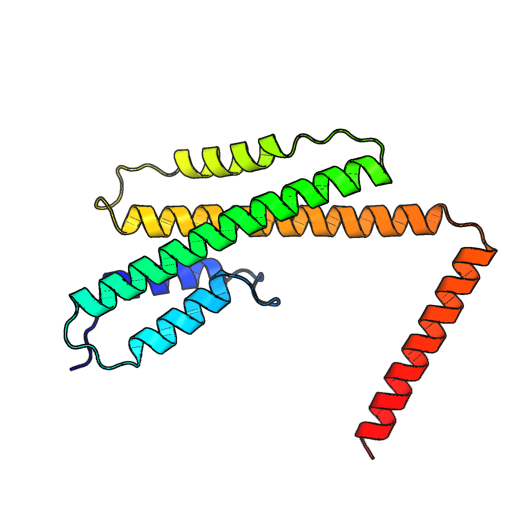 105 LEU A CA 1
ATOM 872 C C . LEU A 1 105 ? -20.218 4.208 -0.307 1.00 45.25 105 LEU A C 1
ATOM 874 O O . LEU A 1 105 ? -19.720 4.863 0.604 1.00 45.25 105 LEU A O 1
ATOM 878 N N . SER A 1 106 ? -21.536 4.203 -0.555 1.00 43.28 106 SER A N 1
ATOM 879 C CA . SER A 1 106 ? -22.581 5.062 0.055 1.00 43.28 106 SER A CA 1
ATOM 880 C C . SER A 1 106 ? -22.519 5.233 1.584 1.00 43.28 106 SER A C 1
ATOM 882 O O . SER A 1 106 ? -22.526 4.254 2.327 1.00 43.28 106 SER A O 1
ATOM 884 N N . PHE A 1 107 ? -22.574 6.480 2.064 1.00 45.25 107 PHE A N 1
ATOM 885 C CA . PHE A 1 107 ? -22.665 6.849 3.486 1.00 45.25 107 PHE A CA 1
ATOM 886 C C . PHE A 1 107 ? -23.957 6.387 4.193 1.00 45.25 107 PHE A C 1
ATOM 888 O O . PHE A 1 107 ? -24.014 6.469 5.419 1.00 45.25 107 PHE A O 1
ATOM 895 N N . ASP A 1 108 ? -24.953 5.901 3.447 1.00 43.25 108 ASP A N 1
ATOM 896 C CA . ASP A 1 108 ? -26.331 5.724 3.925 1.00 43.25 108 ASP A CA 1
ATOM 897 C C . ASP A 1 108 ? -26.648 4.310 4.453 1.00 43.25 108 ASP A C 1
ATOM 899 O O . ASP A 1 108 ? -27.706 4.095 5.038 1.00 43.25 108 ASP A O 1
ATOM 903 N N . GLU A 1 109 ? -25.754 3.332 4.271 1.00 41.94 109 GLU A N 1
ATOM 904 C CA . GLU A 1 109 ? -26.052 1.914 4.561 1.00 41.94 109 GLU A CA 1
ATOM 905 C C . GLU A 1 109 ? -25.699 1.458 5.990 1.00 41.94 109 GLU A C 1
ATOM 907 O O . GLU A 1 109 ? -26.065 0.351 6.383 1.00 41.94 109 GLU A O 1
ATOM 912 N N . TYR A 1 110 ? -25.007 2.285 6.786 1.00 40.50 110 TYR A N 1
ATOM 913 C CA . TYR A 1 110 ? -24.443 1.878 8.080 1.00 40.50 110 TYR A CA 1
ATOM 914 C C . TYR A 1 110 ? -24.403 3.034 9.110 1.00 40.50 110 TYR A C 1
ATOM 916 O O . TYR A 1 110 ? -24.090 4.166 8.738 1.00 40.50 110 TYR A O 1
ATOM 924 N N . PRO A 1 111 ? -24.673 2.791 10.412 1.00 47.12 111 PRO A N 1
ATOM 925 C CA . PRO A 1 111 ? -24.644 3.828 11.454 1.00 47.12 111 PRO A CA 1
ATOM 926 C C . PRO A 1 111 ? -23.267 4.519 11.640 1.00 47.12 111 PRO A C 1
ATOM 928 O O . PRO A 1 111 ? -22.202 3.985 11.342 1.00 47.12 111 PRO A O 1
ATOM 931 N N . GLU A 1 112 ? -23.283 5.763 12.131 1.00 52.31 112 GLU A N 1
ATOM 932 C CA . GLU A 1 112 ? -22.667 6.902 11.424 1.00 52.31 112 GLU A CA 1
ATOM 933 C C . GLU A 1 112 ? -21.154 7.191 11.586 1.00 52.31 112 GLU A C 1
ATOM 935 O O . GLU A 1 112 ? -20.634 8.013 10.830 1.00 52.31 112 GLU A O 1
ATOM 940 N N . LYS A 1 113 ? -20.413 6.610 12.540 1.00 56.31 113 LYS A N 1
ATOM 941 C CA . LYS A 1 113 ? -19.009 7.035 12.808 1.00 56.31 113 LYS A CA 1
ATOM 942 C C . LYS A 1 113 ? -17.970 5.920 12.748 1.00 56.31 113 LYS A C 1
ATOM 944 O O . LYS A 1 113 ? -16.909 6.116 12.160 1.00 56.31 113 LYS A O 1
ATOM 949 N N . GLU A 1 114 ? -18.266 4.756 13.312 1.00 53.91 114 GLU A N 1
ATOM 950 C CA . GLU A 1 114 ? -17.295 3.659 13.445 1.00 53.91 114 GLU A CA 1
ATOM 951 C C . GLU A 1 114 ? -17.214 2.803 12.173 1.00 53.91 114 GLU A C 1
ATOM 953 O O . GLU A 1 114 ? -16.124 2.447 11.729 1.00 53.91 114 GLU A O 1
ATOM 958 N N . LEU A 1 115 ? -18.342 2.601 11.486 1.00 56.91 115 LEU A N 1
ATOM 959 C CA . LEU A 1 115 ? -18.391 1.926 10.184 1.00 56.91 115 LEU A CA 1
ATOM 960 C C . LEU A 1 115 ? -17.732 2.754 9.065 1.00 56.91 115 LEU A C 1
ATOM 962 O O . LEU A 1 115 ? -17.093 2.190 8.176 1.00 56.91 115 LEU A O 1
ATOM 966 N N . LYS A 1 116 ? -17.783 4.094 9.143 1.00 64.00 116 LYS A N 1
ATOM 967 C CA . LYS A 1 116 ? -17.067 4.985 8.206 1.00 64.00 116 LYS A CA 1
ATOM 968 C C . LYS A 1 116 ? -15.546 4.825 8.314 1.00 64.00 116 LYS A C 1
ATOM 970 O O . LYS A 1 116 ? -14.860 4.809 7.294 1.00 64.00 116 LYS A O 1
ATOM 975 N N . LEU A 1 117 ? -15.026 4.663 9.533 1.00 67.19 117 LEU A N 1
ATOM 976 C CA . LEU A 1 117 ? -13.595 4.483 9.794 1.00 67.19 117 LEU A CA 1
ATOM 977 C C . LEU A 1 117 ? -13.066 3.175 9.184 1.00 67.19 117 LEU A C 1
ATOM 979 O O . LEU A 1 117 ? -12.031 3.165 8.518 1.00 67.19 117 LEU A O 1
ATOM 983 N N . LEU A 1 118 ? -13.798 2.079 9.376 1.00 69.00 118 LEU A N 1
ATOM 984 C CA . LEU A 1 118 ? -13.431 0.762 8.851 1.00 69.00 118 LEU A CA 1
ATOM 985 C C . LEU A 1 118 ? -13.500 0.703 7.330 1.00 69.00 118 LEU A C 1
ATOM 987 O O . LEU A 1 118 ? -12.620 0.132 6.685 1.00 69.00 118 LEU A O 1
ATOM 991 N N . ARG A 1 119 ? -14.513 1.347 6.748 1.00 67.00 119 ARG A N 1
ATOM 992 C CA . ARG A 1 119 ? -14.637 1.451 5.298 1.00 67.00 119 ARG A CA 1
ATOM 993 C C . ARG A 1 119 ? -13.479 2.243 4.700 1.00 67.00 119 ARG A C 1
ATOM 995 O O . ARG A 1 119 ? -12.879 1.777 3.735 1.00 67.00 119 ARG A O 1
ATOM 1002 N N . HIS A 1 120 ? -13.110 3.376 5.308 1.00 72.94 120 HIS A N 1
ATOM 1003 C CA . HIS A 1 120 ? -11.946 4.168 4.887 1.00 72.94 120 HIS A CA 1
ATOM 1004 C C . HIS A 1 120 ? -10.659 3.337 4.907 1.00 72.94 120 HIS A C 1
ATOM 1006 O O . HIS A 1 120 ? -9.927 3.294 3.919 1.00 72.94 120 HIS A O 1
ATOM 1012 N N . LEU A 1 121 ? -10.432 2.584 5.988 1.00 76.69 121 LEU A N 1
ATOM 1013 C CA . LEU A 1 121 ? -9.308 1.653 6.076 1.00 76.69 121 LEU A CA 1
ATOM 1014 C C . LEU A 1 121 ? -9.327 0.615 4.942 1.00 76.69 121 LEU A C 1
ATOM 1016 O O . LEU A 1 121 ? -8.286 0.345 4.341 1.00 76.69 121 LEU A O 1
ATOM 1020 N N . HIS A 1 122 ? -10.491 0.042 4.631 1.00 72.81 122 HIS A N 1
ATOM 1021 C CA . HIS A 1 122 ? -10.624 -0.955 3.571 1.00 72.81 122 HIS A CA 1
ATOM 1022 C C . HIS A 1 122 ? -10.278 -0.391 2.183 1.00 72.81 122 HIS A C 1
ATOM 1024 O O . HIS A 1 122 ? -9.542 -1.020 1.421 1.00 72.81 122 HIS A O 1
ATOM 1030 N N . ILE A 1 123 ? -10.750 0.816 1.868 1.00 72.75 123 ILE A N 1
ATOM 1031 C CA . ILE A 1 123 ? -10.464 1.479 0.590 1.00 72.75 123 ILE A CA 1
ATOM 1032 C C . ILE A 1 123 ? -8.971 1.785 0.447 1.00 72.75 123 ILE A C 1
ATOM 1034 O O . ILE A 1 123 ? -8.364 1.496 -0.591 1.00 72.75 123 ILE A O 1
ATOM 1038 N N . LEU A 1 124 ? -8.358 2.333 1.498 1.00 77.19 124 LEU A N 1
ATOM 1039 C CA . LEU A 1 124 ? -6.921 2.596 1.518 1.00 77.19 124 LEU A CA 1
ATOM 1040 C C . LEU A 1 124 ? -6.111 1.309 1.378 1.00 77.19 124 LEU A C 1
ATOM 1042 O O . LEU A 1 124 ? -5.097 1.287 0.686 1.00 77.19 124 LEU A O 1
ATOM 1046 N N . TRP A 1 125 ? -6.572 0.214 1.974 1.00 78.44 125 TRP A N 1
ATOM 1047 C CA . TRP A 1 125 ? -5.922 -1.079 1.820 1.00 78.44 125 TRP A CA 1
ATOM 1048 C C . TRP A 1 125 ? -5.941 -1.584 0.369 1.00 78.44 125 TRP A C 1
ATOM 1050 O O . TRP A 1 125 ? -4.891 -1.939 -0.171 1.00 78.44 125 TRP A O 1
ATOM 1060 N N . LEU A 1 126 ? -7.103 -1.572 -0.294 1.00 72.94 126 LEU A N 1
ATOM 1061 C CA . LEU A 1 126 ? -7.209 -1.980 -1.703 1.00 72.94 126 LEU A CA 1
ATOM 1062 C C . LEU A 1 126 ? -6.352 -1.099 -2.616 1.00 72.94 126 LEU A C 1
ATOM 1064 O O . LEU A 1 126 ? -5.675 -1.592 -3.520 1.00 72.94 126 LEU A O 1
ATOM 1068 N N . THR A 1 127 ? -6.339 0.200 -2.333 1.00 74.81 127 THR A N 1
ATOM 1069 C CA . THR A 1 127 ? -5.478 1.168 -3.013 1.00 74.81 127 THR A CA 1
ATOM 1070 C C . THR A 1 127 ? -4.007 0.806 -2.859 1.00 74.81 127 THR A C 1
ATOM 1072 O O . THR A 1 127 ? -3.266 0.761 -3.841 1.00 74.81 127 THR A O 1
ATOM 1075 N N . TRP A 1 128 ? -3.575 0.542 -1.627 1.00 82.75 128 TRP A N 1
ATOM 1076 C CA . TRP A 1 128 ? -2.195 0.195 -1.323 1.00 82.75 128 TRP A CA 1
ATOM 1077 C C . TRP A 1 128 ? -1.761 -1.064 -2.079 1.00 82.75 128 TRP A C 1
ATOM 1079 O O . TRP A 1 128 ? -0.692 -1.049 -2.691 1.00 82.75 128 TRP A O 1
ATOM 1089 N N . ILE A 1 129 ? -2.609 -2.103 -2.124 1.00 76.88 129 ILE A N 1
ATOM 1090 C CA . ILE A 1 129 ? -2.346 -3.327 -2.900 1.00 76.88 129 ILE A CA 1
ATOM 1091 C C . ILE A 1 129 ? -2.129 -2.992 -4.376 1.00 76.88 129 ILE A C 1
ATOM 1093 O O . ILE A 1 129 ? -1.157 -3.443 -4.983 1.00 76.88 129 ILE A O 1
ATOM 1097 N N . TYR A 1 130 ? -3.032 -2.204 -4.962 1.00 75.81 130 TYR A N 1
ATOM 1098 C CA . TYR A 1 130 ? -2.960 -1.857 -6.377 1.00 75.81 130 TYR A CA 1
ATOM 1099 C C . TYR A 1 130 ? -1.678 -1.078 -6.706 1.00 75.81 130 TYR A C 1
ATOM 1101 O O . TYR A 1 130 ? -0.963 -1.423 -7.649 1.00 75.81 130 TYR A O 1
ATOM 1109 N N . CYS A 1 131 ? -1.350 -0.069 -5.896 1.00 78.50 131 CYS A N 1
ATOM 1110 C CA . CYS A 1 131 ? -0.126 0.715 -6.042 1.00 78.50 131 CYS A CA 1
ATOM 1111 C C . CYS A 1 131 ? 1.136 -0.152 -5.920 1.00 78.50 131 CYS A C 1
ATOM 1113 O O . CYS A 1 131 ? 2.083 0.030 -6.688 1.00 78.50 131 CYS A O 1
ATOM 1115 N N . ASP A 1 132 ? 1.160 -1.093 -4.972 1.00 82.31 132 ASP A N 1
ATOM 1116 C CA . ASP A 1 132 ? 2.298 -1.994 -4.782 1.00 82.31 132 ASP A CA 1
ATOM 1117 C C . ASP A 1 132 ? 2.493 -2.929 -5.985 1.00 82.31 132 ASP A C 1
ATOM 1119 O O . ASP A 1 132 ? 3.606 -3.060 -6.501 1.00 82.31 132 ASP A O 1
ATOM 1123 N N . GLU A 1 133 ? 1.405 -3.500 -6.505 1.00 80.06 133 GLU A N 1
ATOM 1124 C CA . GLU A 1 133 ? 1.431 -4.364 -7.686 1.00 80.06 133 GLU A CA 1
ATOM 1125 C C . GLU A 1 133 ? 1.881 -3.627 -8.954 1.00 80.06 133 GLU A C 1
ATOM 1127 O O . GLU A 1 133 ? 2.736 -4.129 -9.691 1.00 80.06 133 GLU A O 1
ATOM 1132 N N . GLU A 1 134 ? 1.364 -2.425 -9.217 1.00 81.25 134 GLU A N 1
ATOM 1133 C CA . GLU A 1 134 ? 1.768 -1.639 -10.388 1.00 81.25 134 GLU A CA 1
ATOM 1134 C C . GLU A 1 134 ? 3.244 -1.227 -10.313 1.00 81.25 134 GLU A C 1
ATOM 1136 O O . GLU A 1 134 ? 3.987 -1.367 -11.292 1.00 81.25 134 GLU A O 1
ATOM 1141 N N . LEU A 1 135 ? 3.719 -0.811 -9.135 1.00 84.19 135 LEU A N 1
ATOM 1142 C CA . LEU A 1 135 ? 5.133 -0.507 -8.917 1.00 84.19 135 LEU A CA 1
ATOM 1143 C C . LEU A 1 135 ? 6.020 -1.740 -9.093 1.00 84.19 135 LEU A C 1
ATOM 1145 O O . LEU A 1 135 ? 7.081 -1.656 -9.721 1.00 84.19 135 LEU A O 1
ATOM 1149 N N . ARG A 1 136 ? 5.589 -2.902 -8.595 1.00 84.31 136 ARG A N 1
ATOM 1150 C CA . ARG A 1 136 ? 6.291 -4.175 -8.790 1.00 84.31 136 ARG A CA 1
ATOM 1151 C C . ARG A 1 136 ? 6.408 -4.522 -10.273 1.00 84.31 136 ARG A C 1
ATOM 1153 O O . ARG A 1 136 ? 7.506 -4.843 -10.733 1.00 84.31 136 ARG A O 1
ATOM 1160 N N . LYS A 1 137 ? 5.318 -4.414 -11.039 1.00 83.56 137 LYS A N 1
ATOM 1161 C CA . LYS A 1 137 ? 5.322 -4.655 -12.493 1.00 83.56 137 LYS A CA 1
ATOM 1162 C C . LYS A 1 137 ? 6.277 -3.710 -13.217 1.00 83.56 137 LYS A C 1
ATOM 1164 O O . LYS A 1 137 ? 7.066 -4.171 -14.045 1.00 83.56 137 LYS A O 1
ATOM 1169 N N . LEU A 1 138 ? 6.258 -2.418 -12.882 1.00 83.62 138 LEU A N 1
ATOM 1170 C CA . LEU A 1 138 ? 7.150 -1.433 -13.494 1.00 83.62 138 LEU A CA 1
ATOM 1171 C C . LEU A 1 138 ? 8.624 -1.724 -13.184 1.00 83.62 138 LEU A C 1
ATOM 1173 O O . LEU A 1 138 ? 9.451 -1.682 -14.090 1.00 83.62 138 LEU A O 1
ATOM 1177 N N . ARG A 1 139 ? 8.953 -2.090 -11.938 1.00 86.62 139 ARG A N 1
ATOM 1178 C CA . ARG A 1 139 ? 10.314 -2.497 -11.538 1.00 86.62 139 ARG A CA 1
ATOM 1179 C C . ARG A 1 139 ? 10.814 -3.696 -12.331 1.00 86.62 139 ARG A C 1
ATOM 1181 O O . ARG A 1 139 ? 11.936 -3.668 -12.832 1.00 86.62 139 ARG A O 1
ATOM 1188 N N . ILE A 1 140 ? 9.984 -4.729 -12.474 1.00 84.81 140 ILE A N 1
ATOM 1189 C CA . ILE A 1 140 ? 10.331 -5.930 -13.245 1.00 84.81 140 ILE A CA 1
ATOM 1190 C C . ILE A 1 140 ? 10.577 -5.564 -14.710 1.00 84.81 140 ILE A C 1
ATOM 1192 O O . ILE A 1 140 ? 11.583 -5.976 -15.289 1.00 84.81 140 ILE A O 1
ATOM 1196 N N . ARG A 1 141 ? 9.681 -4.768 -15.303 1.00 84.94 141 ARG A N 1
ATOM 1197 C CA . ARG A 1 141 ? 9.793 -4.342 -16.701 1.00 84.94 141 ARG A CA 1
ATOM 1198 C C . ARG A 1 141 ? 11.045 -3.492 -16.937 1.00 84.94 141 ARG A C 1
ATOM 1200 O O . ARG A 1 141 ? 11.845 -3.840 -17.798 1.00 84.94 141 ARG A O 1
ATOM 1207 N N . SER A 1 142 ? 11.264 -2.465 -16.115 1.00 84.50 142 SER A N 1
ATOM 1208 C CA . SER A 1 142 ? 12.441 -1.589 -16.181 1.00 84.50 142 SER A CA 1
ATOM 1209 C C . SER A 1 142 ? 13.741 -2.379 -16.022 1.00 84.50 142 SER A C 1
ATOM 1211 O O . SER A 1 142 ? 14.669 -2.222 -16.811 1.00 84.50 142 SER A O 1
ATOM 1213 N N . SER A 1 143 ? 13.804 -3.304 -15.059 1.00 82.75 143 SER A N 1
ATOM 1214 C CA . SER A 1 143 ? 14.982 -4.156 -14.861 1.00 82.75 143 SER A CA 1
ATOM 1215 C C . SER A 1 143 ? 15.273 -5.038 -16.080 1.00 82.75 143 SER A C 1
ATOM 1217 O O . SER A 1 143 ? 16.430 -5.150 -16.494 1.00 82.75 143 SER A O 1
ATOM 1219 N N . LYS A 1 144 ? 14.232 -5.627 -16.681 1.00 83.00 144 LYS A N 1
ATOM 1220 C CA . LYS A 1 144 ? 14.356 -6.447 -17.890 1.00 83.00 144 LYS A CA 1
ATOM 1221 C C . LYS A 1 144 ? 14.852 -5.623 -19.079 1.00 83.00 144 LYS A C 1
ATOM 1223 O O . LYS A 1 144 ? 15.782 -6.055 -19.757 1.00 83.00 144 LYS A O 1
ATOM 1228 N N . ASP A 1 145 ? 14.271 -4.449 -19.304 1.00 80.94 145 ASP A N 1
ATOM 1229 C CA . ASP A 1 145 ? 14.639 -3.571 -20.418 1.00 80.94 145 ASP A CA 1
ATOM 1230 C C . ASP A 1 145 ? 16.071 -3.044 -20.248 1.00 80.94 145 ASP A C 1
ATOM 1232 O O . ASP A 1 145 ? 16.871 -3.111 -21.179 1.00 80.94 145 ASP A O 1
ATOM 1236 N N . ASN A 1 146 ? 16.450 -2.645 -19.029 1.00 77.00 146 ASN A N 1
ATOM 1237 C CA . ASN A 1 146 ? 17.826 -2.271 -18.708 1.00 77.00 146 ASN A CA 1
ATOM 1238 C C . ASN A 1 146 ? 18.799 -3.416 -19.002 1.00 77.00 146 ASN A C 1
ATOM 1240 O O . ASN A 1 146 ? 19.801 -3.195 -19.673 1.00 77.00 146 ASN A O 1
ATOM 1244 N N . TYR A 1 147 ? 18.492 -4.650 -18.585 1.00 73.56 147 TYR A N 1
ATOM 1245 C CA . TYR A 1 147 ? 19.330 -5.816 -18.882 1.00 73.56 147 TYR A CA 1
ATOM 1246 C C . TYR A 1 147 ? 19.472 -6.082 -20.392 1.00 73.56 147 TYR A C 1
ATOM 1248 O O . TYR A 1 147 ? 20.564 -6.404 -20.862 1.00 73.56 147 TYR A O 1
ATOM 1256 N N . ILE A 1 148 ? 18.393 -5.912 -21.164 1.00 76.81 148 ILE A N 1
ATOM 1257 C CA . ILE A 1 148 ? 18.397 -6.037 -22.632 1.00 76.81 148 ILE A CA 1
ATOM 1258 C C . ILE A 1 148 ? 19.189 -4.906 -23.301 1.00 76.81 148 ILE A C 1
ATOM 1260 O O . ILE A 1 148 ? 19.717 -5.116 -24.390 1.00 76.81 148 ILE A O 1
ATOM 1264 N N . ASN A 1 149 ? 19.332 -3.748 -22.665 1.00 77.19 149 ASN A N 1
ATOM 1265 C CA . ASN A 1 149 ? 20.096 -2.619 -23.200 1.00 77.19 149 ASN A CA 1
ATOM 1266 C C . ASN A 1 149 ? 21.579 -2.629 -22.786 1.00 77.19 149 ASN A C 1
ATOM 1268 O O . ASN A 1 149 ? 22.377 -1.881 -23.346 1.00 77.19 149 ASN A O 1
ATOM 1272 N N . LEU A 1 150 ? 21.984 -3.501 -21.855 1.00 77.94 150 LEU A N 1
ATOM 1273 C CA . LEU A 1 150 ? 23.391 -3.667 -21.480 1.00 77.94 150 LEU A CA 1
ATOM 1274 C C . LEU A 1 150 ? 24.221 -4.251 -22.630 1.00 77.94 150 LEU A C 1
ATOM 1276 O O . LEU A 1 150 ? 23.765 -5.137 -23.361 1.00 77.94 150 LEU A O 1
ATOM 1280 N N . GLY A 1 151 ? 25.485 -3.837 -22.729 1.00 75.75 151 GLY A N 1
ATOM 1281 C CA . GLY A 1 151 ? 26.454 -4.465 -23.629 1.00 75.75 151 GLY A CA 1
ATOM 1282 C C . GLY A 1 151 ? 26.765 -5.912 -23.223 1.00 75.75 151 GLY A C 1
ATOM 1283 O O . GLY A 1 151 ? 26.633 -6.283 -22.055 1.00 75.75 151 GLY A O 1
ATOM 1284 N N . LYS A 1 152 ? 27.222 -6.741 -24.174 1.00 79.75 152 LYS A N 1
ATOM 1285 C CA . LYS A 1 152 ? 27.515 -8.175 -23.952 1.00 79.75 152 LYS A CA 1
ATOM 1286 C C . LYS A 1 152 ? 28.405 -8.418 -22.722 1.00 79.75 152 LYS A C 1
ATOM 1288 O O . LYS A 1 152 ? 28.034 -9.189 -21.846 1.00 79.75 152 LYS A O 1
ATOM 1293 N N . ALA A 1 153 ? 29.503 -7.670 -22.595 1.00 77.88 153 ALA A N 1
ATOM 1294 C CA . ALA A 1 153 ? 30.434 -7.786 -21.468 1.00 77.88 153 ALA A CA 1
ATOM 1295 C C . ALA A 1 153 ? 29.786 -7.496 -20.097 1.00 77.88 153 ALA A C 1
ATOM 1297 O O . ALA A 1 153 ? 30.116 -8.136 -19.100 1.00 77.88 153 ALA A O 1
ATOM 1298 N N . GLN A 1 154 ? 28.837 -6.557 -20.037 1.00 73.88 154 GLN A N 1
ATOM 1299 C CA . GLN A 1 154 ? 28.117 -6.227 -18.804 1.00 73.88 154 GLN A CA 1
ATOM 1300 C C . GLN A 1 154 ? 27.113 -7.323 -18.435 1.00 73.88 154 GLN A C 1
ATOM 1302 O O . GLN A 1 154 ? 26.993 -7.677 -17.261 1.00 73.88 154 GLN A O 1
ATOM 1307 N N . ARG A 1 155 ? 26.425 -7.908 -19.425 1.00 79.38 155 ARG A N 1
ATOM 1308 C CA . ARG A 1 155 ? 25.529 -9.051 -19.189 1.00 79.38 155 ARG A CA 1
ATOM 1309 C C . ARG A 1 155 ? 26.299 -10.268 -18.694 1.00 79.38 155 ARG A C 1
ATOM 1311 O O . ARG A 1 155 ? 25.881 -10.874 -17.710 1.00 79.38 155 ARG A O 1
ATOM 1318 N N . ASP A 1 156 ? 27.438 -10.566 -19.315 1.00 80.62 156 ASP A N 1
ATOM 1319 C CA . ASP A 1 156 ? 28.308 -11.680 -18.927 1.00 80.62 156 ASP A CA 1
ATOM 1320 C C . ASP A 1 156 ? 28.823 -11.506 -17.488 1.00 80.62 156 ASP A C 1
ATOM 1322 O O . ASP A 1 156 ? 28.821 -1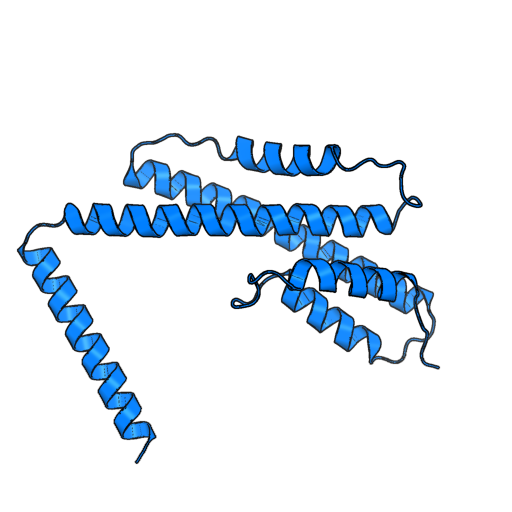2.454 -16.699 1.00 80.62 156 ASP A O 1
ATOM 1326 N N . TYR A 1 157 ? 29.174 -10.275 -17.096 1.00 83.56 157 TYR A N 1
ATOM 1327 C CA . TYR A 1 157 ? 29.550 -9.952 -15.719 1.00 83.56 157 TYR A CA 1
ATOM 1328 C C . TYR A 1 157 ? 28.404 -10.179 -14.719 1.00 83.56 157 TYR A C 1
ATOM 1330 O O . TYR A 1 157 ? 28.620 -10.788 -13.669 1.00 83.56 157 TYR A O 1
ATOM 1338 N N . ILE A 1 158 ? 27.180 -9.739 -15.036 1.00 79.94 158 ILE A N 1
ATOM 1339 C CA . ILE A 1 158 ? 26.004 -9.946 -14.171 1.00 79.94 158 ILE A CA 1
ATOM 1340 C C . ILE A 1 158 ? 25.706 -11.437 -14.003 1.00 79.94 158 ILE A C 1
ATOM 1342 O O . ILE A 1 158 ? 25.469 -11.886 -12.881 1.00 79.94 158 ILE A O 1
ATOM 1346 N N . VAL A 1 159 ? 25.751 -12.215 -15.088 1.00 84.75 159 VAL A N 1
ATOM 1347 C CA . VAL A 1 159 ? 25.545 -13.671 -15.043 1.00 84.75 159 VAL A CA 1
ATOM 1348 C C . VAL A 1 159 ? 26.608 -14.328 -14.166 1.00 84.75 159 VAL A C 1
ATOM 1350 O O . VAL A 1 159 ? 26.265 -15.076 -13.251 1.00 84.75 159 VAL A O 1
ATOM 1353 N N . LYS A 1 160 ? 27.886 -13.986 -14.367 1.00 84.06 160 LYS A N 1
ATOM 1354 C CA . LYS A 1 160 ? 28.992 -14.512 -13.557 1.00 84.06 160 LYS A CA 1
ATOM 1355 C C . LYS A 1 160 ? 28.829 -14.164 -12.074 1.00 84.06 160 LYS A C 1
ATOM 1357 O O . LYS A 1 160 ? 28.984 -15.035 -11.223 1.00 84.06 160 LYS A O 1
ATOM 1362 N N . ARG A 1 161 ? 28.466 -12.918 -11.749 1.00 85.06 161 ARG A N 1
ATOM 1363 C CA . ARG A 1 161 ? 28.195 -12.478 -10.369 1.00 85.06 161 ARG A CA 1
ATOM 1364 C C . ARG A 1 161 ? 27.029 -13.239 -9.741 1.00 85.06 161 ARG A C 1
ATOM 1366 O O . ARG A 1 161 ? 27.148 -13.686 -8.604 1.00 85.06 161 ARG A O 1
ATOM 1373 N N . ASN A 1 162 ? 25.922 -13.393 -10.463 1.00 84.44 162 ASN A N 1
ATOM 1374 C CA . ASN A 1 162 ? 24.743 -14.097 -9.963 1.00 84.44 162 ASN A CA 1
ATOM 1375 C C . ASN A 1 162 ? 25.020 -15.588 -9.739 1.00 84.44 162 ASN A C 1
ATOM 1377 O O . ASN A 1 162 ? 24.550 -16.140 -8.748 1.00 84.44 162 ASN A O 1
ATOM 1381 N N . ASN A 1 163 ? 25.815 -16.218 -10.606 1.00 84.19 163 ASN A N 1
ATOM 1382 C CA . ASN A 1 163 ? 26.245 -17.605 -10.425 1.00 84.19 163 ASN A CA 1
ATOM 1383 C C . ASN A 1 163 ? 27.123 -17.754 -9.175 1.00 84.19 163 ASN A C 1
ATOM 1385 O O . ASN A 1 163 ? 26.803 -18.574 -8.321 1.00 84.19 163 ASN A O 1
ATOM 1389 N N . MET A 1 164 ? 28.116 -16.876 -8.981 1.00 82.44 164 MET A N 1
ATOM 1390 C CA . MET A 1 164 ? 28.936 -16.868 -7.758 1.00 82.44 164 MET A CA 1
ATOM 1391 C C . MET A 1 164 ? 28.102 -16.660 -6.482 1.00 82.44 164 MET A C 1
ATOM 1393 O O . MET A 1 164 ? 28.395 -17.237 -5.438 1.00 82.44 164 MET A O 1
ATOM 1397 N N . LEU A 1 165 ? 27.062 -15.821 -6.534 1.00 80.06 165 LEU A N 1
ATOM 1398 C CA . LEU A 1 165 ? 26.163 -15.609 -5.394 1.00 80.06 165 LEU A CA 1
ATOM 1399 C C . LEU A 1 165 ? 25.309 -16.846 -5.097 1.00 80.06 165 LEU A C 1
ATOM 1401 O O . LEU A 1 165 ? 25.158 -17.198 -3.930 1.00 80.06 165 LEU A O 1
ATOM 1405 N N . LYS A 1 166 ? 24.781 -17.517 -6.128 1.00 83.62 166 LYS A N 1
ATOM 1406 C CA . LYS A 1 166 ? 24.034 -18.773 -5.966 1.00 83.62 166 LYS A CA 1
ATOM 1407 C C . LYS A 1 166 ? 24.909 -19.866 -5.363 1.00 83.62 166 LYS A C 1
ATOM 1409 O O . LYS A 1 166 ? 24.488 -20.504 -4.407 1.00 83.62 166 LYS A O 1
ATOM 1414 N N . GLU A 1 167 ? 26.130 -20.025 -5.863 1.00 82.62 167 GLU A N 1
ATOM 1415 C CA . GLU A 1 167 ? 27.103 -20.987 -5.335 1.00 82.62 167 GLU A CA 1
ATOM 1416 C C . GLU A 1 167 ? 27.405 -20.732 -3.853 1.00 82.62 167 GLU A C 1
ATOM 1418 O O . GLU A 1 167 ? 27.418 -21.667 -3.061 1.00 82.62 167 GLU A O 1
ATOM 1423 N N . ARG A 1 168 ? 27.551 -19.465 -3.440 1.00 80.25 168 ARG A N 1
ATOM 1424 C CA . ARG A 1 168 ? 27.755 -19.105 -2.025 1.00 80.25 168 ARG A CA 1
ATOM 1425 C C . ARG A 1 168 ? 26.550 -19.395 -1.132 1.00 80.25 168 ARG A C 1
ATOM 1427 O O . ARG A 1 168 ? 26.741 -19.723 0.035 1.00 80.25 168 ARG A O 1
ATOM 1434 N N . ILE A 1 169 ? 25.329 -19.227 -1.640 1.00 76.94 169 ILE A N 1
ATOM 1435 C CA . ILE A 1 169 ? 24.107 -19.545 -0.887 1.00 76.94 169 ILE A CA 1
ATOM 1436 C C . ILE A 1 169 ? 24.003 -21.057 -0.690 1.00 76.94 169 ILE A C 1
ATOM 1438 O O . ILE A 1 169 ? 23.781 -21.494 0.432 1.00 76.94 169 ILE A O 1
ATOM 1442 N N . VAL A 1 170 ? 24.238 -21.836 -1.750 1.00 74.19 170 VAL A N 1
ATOM 1443 C CA . VAL A 1 170 ? 24.241 -23.305 -1.684 1.00 74.19 170 VAL A CA 1
ATOM 1444 C C . VAL A 1 170 ? 25.323 -23.801 -0.726 1.00 74.19 170 VAL A C 1
ATOM 1446 O O . VAL A 1 170 ? 25.025 -24.613 0.136 1.00 74.19 170 VAL A O 1
ATOM 1449 N N . GLN A 1 171 ? 26.542 -23.254 -0.805 1.00 71.69 171 GLN A N 1
ATOM 1450 C CA . GLN A 1 171 ? 27.625 -23.602 0.120 1.00 71.69 171 GLN A CA 1
ATOM 1451 C C . GLN A 1 171 ? 27.260 -23.313 1.580 1.00 71.69 171 GLN A C 1
ATOM 1453 O O . GLN A 1 171 ? 27.506 -24.147 2.440 1.00 71.69 171 GLN A O 1
ATOM 1458 N N . ARG A 1 172 ? 26.647 -22.159 1.879 1.00 63.91 172 ARG A N 1
ATOM 1459 C CA . ARG A 1 172 ? 26.185 -21.854 3.244 1.00 63.91 172 ARG A CA 1
ATOM 1460 C C . ARG A 1 172 ? 25.118 -22.831 3.727 1.00 63.91 172 ARG A C 1
ATOM 1462 O O . ARG A 1 172 ? 25.224 -23.301 4.845 1.00 63.91 172 ARG A O 1
ATOM 1469 N N . GLN A 1 173 ? 24.157 -23.181 2.875 1.00 64.62 173 GLN A N 1
ATOM 1470 C CA . GLN A 1 173 ? 23.112 -24.148 3.222 1.00 64.62 173 GLN A CA 1
ATOM 1471 C C . GLN A 1 173 ? 23.678 -25.545 3.497 1.00 64.62 173 GLN A C 1
ATOM 1473 O O . GLN A 1 173 ? 23.236 -26.188 4.435 1.00 64.62 173 GLN A O 1
ATOM 1478 N N . THR A 1 174 ? 24.699 -25.984 2.754 1.00 62.34 174 THR A N 1
ATOM 1479 C CA . THR A 1 174 ? 25.382 -27.259 3.032 1.00 62.34 174 THR A CA 1
ATOM 1480 C C . THR A 1 174 ? 26.225 -27.243 4.308 1.00 62.34 174 THR A C 1
ATOM 1482 O O . THR A 1 174 ? 26.404 -28.291 4.903 1.00 62.34 174 THR A O 1
ATOM 1485 N N . TYR A 1 175 ? 26.737 -26.085 4.742 1.00 59.00 175 TYR A N 1
ATOM 1486 C CA . TYR A 1 175 ? 27.482 -25.965 6.007 1.00 59.00 175 TYR A CA 1
ATOM 1487 C C . TYR A 1 175 ? 26.576 -25.834 7.241 1.00 59.00 175 TYR A C 1
ATOM 1489 O O . TYR A 1 175 ? 27.051 -26.062 8.345 1.00 59.00 175 TYR A O 1
ATOM 1497 N N . ASP A 1 176 ? 25.310 -25.445 7.065 1.00 55.75 176 ASP A N 1
ATOM 1498 C CA . ASP A 1 176 ? 24.323 -25.343 8.150 1.00 55.75 176 ASP A CA 1
ATOM 1499 C C . ASP A 1 176 ? 23.563 -26.677 8.384 1.00 55.75 176 ASP A C 1
ATOM 1501 O O . ASP A 1 176 ? 22.775 -26.774 9.326 1.00 55.75 176 ASP A O 1
ATOM 1505 N N . GLU A 1 177 ? 23.778 -27.692 7.531 1.00 51.88 177 GLU A N 1
ATOM 1506 C CA . GLU A 1 177 ? 23.180 -29.040 7.619 1.00 51.88 177 GLU A CA 1
ATOM 1507 C C . GLU A 1 177 ? 24.149 -30.132 8.142 1.00 51.88 177 GLU A C 1
ATOM 1509 O O . GLU A 1 177 ? 23.702 -31.258 8.372 1.00 51.88 177 GLU A O 1
ATOM 1514 N N . ASP A 1 178 ? 25.426 -29.794 8.381 1.00 44.91 178 ASP A N 1
ATOM 1515 C CA . ASP A 1 178 ? 26.466 -30.640 9.011 1.00 44.91 178 ASP A CA 1
ATOM 1516 C C . ASP A 1 178 ? 26.742 -30.213 10.470 1.00 44.91 178 ASP A C 1
ATOM 1518 O O . ASP A 1 178 ? 27.005 -31.103 11.318 1.00 44.91 178 ASP A O 1
#

pLDDT: mean 70.84, std 14.56, range [32.53, 89.12]

Organism: NCBI:txid1276257

Secondary structure (DSSP, 8-state):
--PPPHHHHHHHHHHHHHHTSS-TTS--HHHHHHHHHHHHHHS--S-HHHHHHHHHHHHHHHHHHHHHHHHHHHHHHHHHHHHHH-----THHHHHHHHHHHHHS-TTSS-TTHHHHHHHHHHHHHHHHHHHHHHHHHHHHHHHHHHHHS-HHHHHHHHHHHHHHHHHHHHHHHHS--

Sequence (178 aa):
MIFKSELYNEIEEEFAKVSAREYLKVANPLSNLKTTLYYLKKHHFTSKEELEKLIVKEISETIKILESDIITKAMAFQELAYNSYQQLVDPQKWINFSQREATILSFDEYPEKELKLLRHLHILWLTWIYCDEELRKLRIRSSKDNYINLGKAQRDYIVKRNNMLKERIVQRQTYDED